Protein AF-A0A2V3ZW43-F1 (afdb_monomer_lite)

Radius of gyration: 21.09 Å; chains: 1; bounding box: 58×32×65 Å

pLDDT: mean 92.36, std 9.58, range [50.72, 98.81]

Sequence (160 aa):
MEIVETNPKQRPGLLTVLCILTFIGSGFGVINNLMGMIMSPIKNFLGPDFFEMALEEVHEEPARQFLEQAIEIGQRAIEHIFEISLAQFLLYAASLIGAILMFQLKKAGFYIYTIAQVLLLFVPAIFIGFNLFINIGILFSSVFTILFIALYAINLKKMN

Secondary structure (DSSP, 8-state):
---------PPPHHHHHHHHHHHHHHHHHHHHHHHHHHHGGGGGTS-HHHHHHHHHT---HHHHHHHHHHHHHHHHHHHTHHHHHHHHHHHHHHHHHHHHHHHTT-THHHHHHHHHHHHHHHHHHHHH-S-HHHHHHHHHHHHHHHHHHHHHHHTGGG--

Organism: NCBI:txid2184082

Foldseek 3Di:
DPPPPPPPLDADPLLVVLLVVLCVVLVVQLVVLVVLLVCLCCLVVCDPVVLVVVLVVDDDPVVSVVSVVVVLLVNLCSVCSNVLSVLSNVLSVQLNVLSVCVVVLALVSLVSNLVSLVVNLCSSCVRSNDDDVSVVSSVVSVVVSVVSSVSSVVCSVSGD

Structure (mmCIF, N/CA/C/O backbone):
data_AF-A0A2V3ZW43-F1
#
_entry.id   AF-A0A2V3ZW43-F1
#
loop_
_atom_site.group_PDB
_atom_site.id
_atom_site.type_symbol
_atom_site.label_atom_id
_atom_site.label_alt_id
_atom_site.label_comp_id
_atom_site.label_asym_id
_atom_site.label_entity_id
_atom_site.label_seq_id
_atom_site.pdbx_PDB_ins_code
_atom_site.Cartn_x
_atom_site.Cartn_y
_atom_site.Cartn_z
_atom_site.occupancy
_atom_site.B_iso_or_equiv
_atom_site.auth_seq_id
_atom_site.auth_comp_id
_atom_site.auth_asym_id
_atom_site.auth_atom_id
_atom_site.pdbx_PDB_model_num
ATOM 1 N N . MET A 1 1 ? -30.412 14.739 41.416 1.00 50.72 1 MET A N 1
ATOM 2 C CA . MET A 1 1 ? -29.757 14.674 40.095 1.00 50.72 1 MET A CA 1
ATOM 3 C C . MET A 1 1 ? -28.782 13.522 40.148 1.00 50.72 1 MET A C 1
ATOM 5 O O . MET A 1 1 ? -27.822 13.602 40.900 1.00 50.72 1 MET A O 1
ATOM 9 N N . GLU A 1 2 ? -29.081 12.434 39.447 1.00 58.03 2 GLU A N 1
ATOM 10 C CA . GLU A 1 2 ? -28.141 11.329 39.260 1.00 58.03 2 GLU A CA 1
ATOM 11 C C . GLU A 1 2 ? -27.097 11.795 38.241 1.00 58.03 2 GLU A C 1
ATOM 13 O O . GLU A 1 2 ? -27.418 12.075 37.086 1.00 58.03 2 GLU A O 1
ATOM 18 N N . ILE A 1 3 ? -25.861 11.973 38.692 1.00 58.94 3 ILE A N 1
ATOM 19 C CA . ILE A 1 3 ? -24.718 12.193 37.810 1.00 58.94 3 ILE A CA 1
ATOM 20 C C . ILE A 1 3 ? -24.427 10.862 37.121 1.00 58.94 3 ILE A C 1
ATOM 22 O O . ILE A 1 3 ? -23.793 9.980 37.689 1.00 58.94 3 ILE A O 1
ATOM 26 N N . VAL A 1 4 ? -24.945 10.695 35.904 1.00 62.78 4 VAL A N 1
ATOM 27 C CA . VAL A 1 4 ? -24.546 9.595 35.025 1.00 62.78 4 VAL A CA 1
ATOM 28 C C . VAL A 1 4 ? -23.085 9.836 34.657 1.00 62.78 4 VAL A C 1
ATOM 30 O O . VAL A 1 4 ? -22.784 10.653 33.786 1.00 62.78 4 VAL A O 1
ATOM 33 N N . GLU A 1 5 ? -22.164 9.156 35.339 1.00 54.69 5 GLU A N 1
ATOM 34 C CA . GLU A 1 5 ? -20.762 9.110 34.933 1.00 54.69 5 GLU A CA 1
ATOM 35 C C . GLU A 1 5 ? -20.667 8.385 33.588 1.00 54.69 5 GLU A C 1
ATOM 37 O O . GLU A 1 5 ? -20.559 7.160 33.503 1.00 54.69 5 GLU A O 1
ATOM 42 N N . THR A 1 6 ? -20.707 9.140 32.492 1.00 56.12 6 THR A N 1
ATOM 43 C CA . THR A 1 6 ? -20.318 8.624 31.183 1.00 56.12 6 THR A CA 1
ATOM 44 C C . THR A 1 6 ? -18.801 8.484 31.185 1.00 56.12 6 THR A C 1
ATOM 46 O O . THR A 1 6 ? -18.103 9.369 30.696 1.00 56.12 6 THR A O 1
ATOM 49 N N . ASN A 1 7 ? -18.267 7.415 31.780 1.00 59.00 7 ASN A N 1
ATOM 50 C CA . ASN A 1 7 ? -16.838 7.133 31.703 1.00 59.00 7 ASN A CA 1
ATOM 51 C C . ASN A 1 7 ? -16.492 6.920 30.216 1.00 59.00 7 ASN A C 1
ATOM 53 O O . ASN A 1 7 ? -16.966 5.943 29.620 1.00 59.00 7 ASN A O 1
ATOM 57 N N . PRO A 1 8 ? -15.775 7.853 29.560 1.00 63.41 8 PRO A N 1
ATOM 58 C CA . PRO A 1 8 ? -15.531 7.751 28.133 1.00 63.41 8 PRO A CA 1
ATOM 59 C C . PRO A 1 8 ? -14.744 6.469 27.880 1.00 63.41 8 PRO A C 1
ATOM 61 O O . PRO A 1 8 ? -13.734 6.215 28.532 1.00 63.41 8 PRO A O 1
ATOM 64 N N . LYS A 1 9 ? -15.220 5.643 26.942 1.00 70.19 9 LYS A N 1
ATOM 65 C CA . LYS A 1 9 ? -14.613 4.348 26.609 1.00 70.19 9 LYS A CA 1
ATOM 66 C C . LYS A 1 9 ? -13.121 4.551 26.326 1.00 70.19 9 LYS A C 1
ATOM 68 O O . LYS A 1 9 ? -12.747 5.078 25.278 1.00 70.19 9 LYS A O 1
ATOM 73 N N . GLN A 1 10 ? -12.271 4.182 27.281 1.00 76.62 10 GLN A N 1
ATOM 74 C CA . GLN A 1 10 ? -10.844 4.466 27.197 1.00 76.62 10 GLN A CA 1
ATOM 75 C C . GLN A 1 10 ? -10.223 3.595 26.103 1.00 76.62 10 GLN A C 1
ATOM 77 O O . GLN A 1 10 ? -10.448 2.381 26.042 1.00 76.62 10 GLN A O 1
ATOM 82 N N . ARG A 1 11 ? -9.449 4.213 25.205 1.00 82.00 11 ARG A N 1
ATOM 83 C CA . ARG A 1 11 ? -8.807 3.475 24.118 1.00 82.00 11 ARG A CA 1
ATOM 84 C C . ARG A 1 11 ? -7.737 2.528 24.683 1.00 82.00 11 ARG A C 1
ATOM 86 O O . ARG A 1 11 ? -6.886 2.976 25.447 1.00 82.00 11 ARG A O 1
ATOM 93 N N . PRO A 1 12 ? -7.711 1.250 24.273 1.00 89.56 12 PRO A N 1
ATOM 94 C CA . PRO A 1 12 ? -6.664 0.316 24.680 1.00 89.56 12 PRO A CA 1
ATOM 95 C C . PRO A 1 12 ? -5.278 0.766 24.213 1.00 89.56 12 PRO A C 1
ATOM 97 O O . PRO A 1 12 ? -5.127 1.168 23.059 1.00 89.56 12 PRO A O 1
ATOM 100 N N . GLY A 1 13 ? -4.257 0.591 25.056 1.00 91.69 13 GLY A N 1
ATOM 101 C CA . GLY A 1 13 ? -2.868 0.921 24.710 1.00 91.69 13 GLY A CA 1
ATOM 102 C C . GLY A 1 13 ? -2.391 0.243 23.420 1.00 91.69 13 GLY A C 1
ATOM 103 O O . GLY A 1 13 ? -1.871 0.916 22.536 1.00 91.69 13 GLY A O 1
ATOM 104 N N . LEU A 1 14 ? -2.674 -1.057 23.254 1.00 93.00 14 LEU A N 1
ATOM 105 C CA . LEU A 1 14 ? -2.342 -1.800 22.030 1.00 93.00 14 LEU A CA 1
ATOM 106 C C . LEU A 1 14 ? -2.967 -1.163 20.780 1.00 93.00 14 LEU A C 1
ATOM 108 O O . LEU A 1 14 ? -2.286 -0.994 19.776 1.00 93.00 14 LEU A O 1
ATOM 112 N N . LEU A 1 15 ? -4.242 -0.762 20.845 1.00 94.25 15 LEU A N 1
ATOM 113 C CA . LEU A 1 15 ? -4.909 -0.125 19.709 1.00 94.25 15 LEU A CA 1
ATOM 114 C C . LEU A 1 15 ? -4.259 1.221 19.359 1.00 94.25 15 LEU A C 1
ATOM 116 O O . LEU A 1 15 ? -4.087 1.530 18.182 1.00 94.25 15 LEU A O 1
ATOM 120 N N . THR A 1 16 ? -3.864 2.003 20.366 1.00 94.88 16 THR A N 1
ATOM 121 C CA . THR A 1 16 ? -3.127 3.258 20.161 1.00 94.88 16 THR A CA 1
ATOM 122 C C . THR A 1 16 ? -1.799 3.014 19.450 1.00 94.88 16 THR A C 1
ATOM 124 O O . THR A 1 16 ? -1.523 3.686 18.459 1.00 94.88 16 THR A O 1
ATOM 127 N N . VAL A 1 17 ? -1.011 2.036 19.908 1.00 97.19 17 VAL A N 1
ATOM 128 C CA . VAL A 1 17 ? 0.278 1.687 19.289 1.00 97.19 17 VAL A CA 1
ATOM 129 C C . VAL A 1 17 ? 0.080 1.265 17.836 1.00 97.19 17 VAL A C 1
ATOM 131 O O . VAL A 1 17 ? 0.747 1.802 16.958 1.00 97.19 17 VAL A O 1
ATOM 134 N N . LEU A 1 18 ? -0.883 0.381 17.559 1.00 97.44 18 LEU A N 1
ATOM 135 C CA . LEU A 1 18 ? -1.175 -0.056 16.192 1.00 97.44 18 LEU A CA 1
ATOM 136 C C . LEU A 1 18 ? -1.544 1.121 15.285 1.00 97.44 18 LEU A C 1
ATOM 138 O O . LEU A 1 18 ? -1.004 1.242 14.191 1.00 97.44 18 LEU A O 1
ATOM 142 N N . CYS A 1 19 ? -2.435 2.016 15.726 1.00 97.62 19 CYS A N 1
ATOM 143 C CA . CYS A 1 19 ? -2.786 3.209 14.951 1.00 97.62 19 CYS A CA 1
ATOM 144 C C . CYS A 1 19 ? -1.579 4.112 14.681 1.00 97.62 19 CYS A C 1
ATOM 146 O O . CYS A 1 19 ? -1.456 4.594 13.563 1.00 97.62 19 CYS A O 1
ATOM 148 N N . ILE A 1 20 ? -0.682 4.312 15.652 1.00 97.81 20 ILE A N 1
ATOM 149 C CA . ILE A 1 20 ? 0.539 5.107 15.450 1.00 97.81 20 ILE A CA 1
ATOM 150 C C . ILE A 1 20 ? 1.452 4.441 14.414 1.00 97.81 20 ILE A C 1
ATOM 152 O O . ILE A 1 20 ? 1.919 5.115 13.500 1.00 97.81 20 ILE A O 1
ATOM 156 N N . LEU A 1 21 ? 1.658 3.124 14.504 1.00 97.69 21 LEU A N 1
ATOM 157 C CA . LEU A 1 21 ? 2.440 2.381 13.510 1.00 97.69 21 LEU A CA 1
ATOM 158 C C . LEU A 1 21 ? 1.826 2.507 12.110 1.00 97.69 21 LEU A C 1
ATOM 160 O O . LEU A 1 21 ? 2.536 2.781 11.144 1.00 97.69 21 LEU A O 1
ATOM 164 N N . THR A 1 22 ? 0.501 2.398 12.002 1.00 98.12 22 THR A N 1
ATOM 165 C CA . THR A 1 22 ? -0.213 2.583 10.734 1.00 98.12 22 THR A CA 1
ATOM 166 C C . THR A 1 22 ? -0.143 4.023 10.228 1.00 98.12 22 THR A C 1
ATOM 168 O O . THR A 1 22 ? -0.042 4.219 9.019 1.00 98.12 22 THR A O 1
ATOM 171 N N . PHE A 1 23 ? -0.162 5.030 11.107 1.00 98.19 23 PHE A N 1
ATOM 172 C CA . PHE A 1 23 ? 0.028 6.432 10.726 1.00 98.19 23 PHE A CA 1
ATOM 173 C C . PHE A 1 23 ? 1.414 6.676 10.145 1.00 98.19 23 PHE A C 1
ATOM 175 O O . PHE A 1 23 ? 1.520 7.339 9.119 1.00 98.19 23 PHE A O 1
ATOM 182 N N . ILE A 1 24 ? 2.456 6.104 10.750 1.00 98.25 24 ILE A N 1
ATOM 183 C CA . ILE A 1 24 ? 3.823 6.214 10.236 1.00 98.25 24 ILE A CA 1
ATOM 184 C C . ILE A 1 24 ? 3.925 5.503 8.883 1.00 98.25 24 ILE A C 1
ATOM 186 O O . I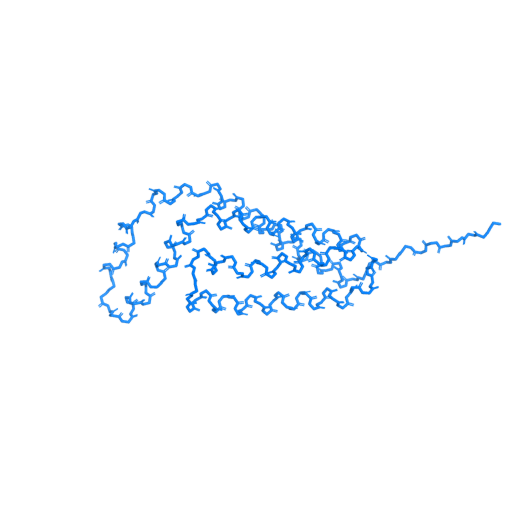LE A 1 24 ? 4.322 6.122 7.899 1.00 98.25 24 ILE A O 1
ATOM 190 N N . GLY A 1 25 ? 3.502 4.237 8.806 1.00 96.94 25 GLY A N 1
ATOM 191 C CA . GLY A 1 25 ? 3.599 3.444 7.578 1.00 96.94 25 GLY A CA 1
ATOM 192 C C . GLY A 1 25 ? 2.760 4.009 6.429 1.00 96.94 25 GLY A C 1
ATOM 193 O O . GLY A 1 25 ? 3.276 4.243 5.340 1.00 96.94 25 GLY A O 1
ATOM 194 N N . SER A 1 26 ? 1.476 4.288 6.672 1.00 97.94 26 SER A N 1
ATOM 195 C CA . SER A 1 26 ? 0.574 4.815 5.635 1.00 97.94 26 SER A CA 1
ATOM 196 C C . SER A 1 26 ? 0.863 6.279 5.315 1.00 97.94 26 SER A C 1
ATOM 198 O O . SER A 1 26 ? 0.756 6.672 4.161 1.00 97.94 26 SER A O 1
ATOM 200 N N . GLY A 1 27 ? 1.258 7.088 6.302 1.00 97.50 27 GLY A N 1
ATOM 201 C CA . GLY A 1 27 ? 1.659 8.478 6.079 1.00 97.50 27 GLY A CA 1
ATOM 202 C C . GLY A 1 27 ? 2.905 8.571 5.203 1.00 97.50 27 GLY A C 1
ATOM 203 O O . GLY A 1 27 ? 2.913 9.319 4.227 1.00 97.50 27 GLY A O 1
ATOM 204 N N . PHE A 1 28 ? 3.919 7.745 5.482 1.00 98.00 28 PHE A N 1
ATOM 205 C CA . PHE A 1 28 ? 5.080 7.614 4.605 1.00 98.00 28 PHE A CA 1
ATOM 206 C C . PHE A 1 28 ? 4.682 7.103 3.215 1.00 98.00 28 PHE A C 1
ATOM 208 O O . PHE A 1 28 ? 5.113 7.668 2.214 1.00 98.00 28 PHE A O 1
ATOM 215 N N . GLY A 1 29 ? 3.801 6.099 3.139 1.00 98.06 29 GLY A N 1
ATOM 216 C CA . GLY A 1 29 ? 3.276 5.574 1.876 1.00 98.06 29 GLY A CA 1
ATOM 217 C C . GLY A 1 29 ? 2.589 6.638 1.014 1.00 98.06 29 GLY A C 1
ATOM 218 O O . GLY A 1 29 ? 2.845 6.701 -0.187 1.00 98.06 29 GLY A O 1
ATOM 219 N N . VAL A 1 30 ? 1.779 7.517 1.612 1.00 98.56 30 VAL A N 1
ATOM 220 C CA . VAL A 1 30 ? 1.156 8.658 0.917 1.00 98.56 30 VAL A CA 1
ATOM 221 C C . VAL A 1 30 ? 2.220 9.594 0.340 1.00 98.56 30 VAL A C 1
ATOM 223 O O . VAL A 1 30 ? 2.159 9.928 -0.841 1.00 98.56 30 VAL A O 1
ATOM 226 N N . ILE A 1 31 ? 3.209 9.996 1.146 1.00 98.12 31 ILE A N 1
ATOM 227 C CA . ILE A 1 31 ? 4.270 10.921 0.712 1.00 98.12 31 ILE A CA 1
ATOM 228 C C . ILE A 1 31 ? 5.114 10.294 -0.404 1.00 98.12 31 ILE A C 1
ATOM 230 O O . ILE A 1 31 ? 5.353 10.932 -1.428 1.00 98.12 31 ILE A O 1
ATOM 234 N N . ASN A 1 32 ? 5.531 9.039 -0.232 1.00 97.88 32 ASN A N 1
ATOM 235 C CA . ASN A 1 32 ? 6.362 8.327 -1.197 1.00 97.88 32 ASN A CA 1
ATOM 236 C C . ASN A 1 32 ? 5.668 8.195 -2.558 1.00 97.88 32 ASN A C 1
ATOM 238 O O . ASN A 1 32 ? 6.269 8.446 -3.597 1.00 97.88 32 ASN A O 1
ATOM 242 N N . ASN A 1 33 ? 4.379 7.861 -2.557 1.00 98.25 33 ASN A N 1
ATOM 243 C CA . ASN A 1 33 ? 3.622 7.711 -3.795 1.00 98.25 33 ASN A CA 1
ATOM 244 C C . ASN A 1 33 ? 3.252 9.055 -4.434 1.00 98.25 33 ASN A C 1
ATOM 246 O O . ASN A 1 33 ? 3.192 9.162 -5.656 1.00 98.25 33 ASN A O 1
ATOM 250 N N . LEU A 1 34 ? 3.094 10.116 -3.641 1.00 98.12 34 LEU A N 1
ATOM 251 C CA . LEU A 1 34 ? 3.015 11.468 -4.188 1.00 98.12 34 LEU A CA 1
ATOM 252 C C . LEU A 1 34 ? 4.307 11.845 -4.929 1.00 98.12 34 LEU A C 1
ATOM 254 O O . LEU A 1 34 ? 4.244 12.357 -6.047 1.00 98.12 34 LEU A O 1
ATOM 258 N N . MET A 1 35 ? 5.471 11.538 -4.347 1.00 97.06 35 MET A N 1
ATOM 259 C CA . MET A 1 35 ? 6.763 11.731 -5.016 1.00 97.06 35 MET A CA 1
ATOM 260 C C . MET A 1 35 ? 6.896 10.869 -6.276 1.00 97.06 35 MET A C 1
ATOM 262 O O . MET A 1 35 ? 7.361 11.369 -7.296 1.00 97.06 35 MET A O 1
ATOM 266 N N . GLY A 1 36 ? 6.437 9.615 -6.245 1.00 96.81 36 GLY A N 1
ATOM 267 C CA . GLY A 1 36 ? 6.432 8.728 -7.413 1.00 96.81 36 GLY A CA 1
ATOM 268 C C . GLY A 1 36 ? 5.639 9.293 -8.595 1.00 96.81 36 GLY A C 1
ATOM 269 O O . GLY A 1 36 ? 6.123 9.286 -9.725 1.00 96.81 36 GLY A O 1
ATOM 270 N N . MET A 1 37 ? 4.468 9.889 -8.340 1.00 97.56 37 MET A N 1
ATOM 271 C CA . MET A 1 37 ? 3.695 10.575 -9.384 1.00 97.56 37 MET A CA 1
ATOM 272 C C . MET A 1 37 ? 4.445 11.784 -9.960 1.00 97.56 37 MET A C 1
ATOM 274 O O . MET A 1 37 ? 4.483 11.949 -11.179 1.00 97.56 37 MET A O 1
ATOM 278 N N . ILE A 1 38 ? 5.070 12.605 -9.108 1.00 97.88 38 ILE A N 1
ATOM 279 C CA . ILE A 1 38 ? 5.866 13.769 -9.542 1.00 97.88 38 ILE A CA 1
ATOM 280 C C . ILE A 1 38 ? 7.072 13.326 -10.382 1.00 97.88 38 ILE A C 1
ATOM 282 O O . ILE A 1 38 ? 7.396 13.969 -11.376 1.00 97.88 38 ILE A O 1
ATOM 286 N N . MET A 1 39 ? 7.707 12.213 -10.011 1.00 95.44 39 MET A N 1
ATOM 287 C CA . MET A 1 39 ? 8.866 11.653 -10.709 1.00 95.44 39 MET A CA 1
ATOM 288 C C . MET A 1 39 ? 8.489 10.861 -11.969 1.00 95.44 39 MET A C 1
ATOM 290 O O . MET A 1 39 ? 9.365 10.509 -12.751 1.00 95.44 39 MET A O 1
ATOM 294 N N . SER A 1 40 ? 7.202 10.611 -12.221 1.00 95.88 40 SER A N 1
ATOM 295 C CA . SER A 1 40 ? 6.757 9.791 -13.354 1.00 95.88 40 SER A CA 1
ATOM 296 C C . SER A 1 40 ? 7.304 10.170 -14.741 1.00 95.88 40 SER A C 1
ATOM 298 O O . SER A 1 40 ? 7.511 9.250 -15.537 1.00 95.88 40 SER A O 1
ATOM 300 N N . PRO A 1 41 ? 7.632 11.443 -15.064 1.00 94.69 41 PRO A N 1
ATOM 301 C CA . PRO A 1 41 ? 8.260 11.786 -16.341 1.00 94.69 41 PRO A CA 1
ATOM 302 C C . PRO A 1 41 ? 9.645 11.161 -16.559 1.00 94.69 41 PRO A C 1
ATOM 304 O O . PRO A 1 41 ? 10.125 11.166 -17.692 1.00 94.69 41 PRO A O 1
ATOM 307 N N . ILE A 1 42 ? 10.279 10.598 -15.518 1.00 90.56 42 ILE A N 1
ATOM 308 C CA . ILE A 1 42 ? 11.574 9.909 -15.619 1.00 90.56 42 ILE A CA 1
ATOM 309 C C . ILE A 1 42 ? 11.556 8.768 -16.646 1.00 90.56 42 ILE A C 1
ATOM 311 O O . ILE A 1 42 ? 12.573 8.500 -17.280 1.00 90.56 42 ILE A O 1
ATOM 315 N N . LYS A 1 43 ? 10.389 8.152 -16.886 1.00 90.31 43 LYS A N 1
ATOM 316 C CA . LYS A 1 43 ? 10.228 7.082 -17.881 1.00 90.31 43 LYS A CA 1
ATOM 317 C C . LYS A 1 43 ? 10.562 7.505 -19.310 1.00 90.31 43 LYS A C 1
ATOM 319 O O . LYS A 1 43 ? 10.969 6.676 -20.108 1.00 90.31 43 LYS A O 1
ATOM 324 N N . ASN A 1 44 ? 10.447 8.796 -19.623 1.00 90.31 44 ASN A N 1
ATOM 325 C CA . ASN A 1 44 ? 10.814 9.326 -20.938 1.00 90.31 44 ASN A CA 1
ATOM 326 C C . ASN A 1 44 ? 12.338 9.421 -21.130 1.00 90.31 44 ASN A C 1
ATOM 328 O O . ASN A 1 44 ? 12.799 9.575 -22.255 1.00 90.31 44 ASN A O 1
ATOM 332 N N . PHE A 1 45 ? 13.107 9.364 -20.038 1.00 88.50 45 PHE A N 1
ATOM 333 C CA . PHE A 1 45 ? 14.571 9.406 -20.049 1.00 88.50 45 PHE A CA 1
ATOM 334 C C . PHE A 1 45 ? 15.194 8.012 -19.900 1.00 88.50 45 PHE A C 1
ATOM 336 O O . PHE A 1 45 ? 16.290 7.777 -20.397 1.00 88.50 45 PHE A O 1
ATOM 343 N N . LEU A 1 46 ? 14.501 7.090 -19.227 1.00 85.81 46 LEU A N 1
ATOM 344 C CA . LEU A 1 46 ? 14.933 5.707 -19.010 1.00 85.81 46 LEU A CA 1
ATOM 345 C C . LEU A 1 46 ? 14.297 4.780 -20.057 1.00 85.81 46 LEU A C 1
ATOM 347 O O . LEU A 1 46 ? 13.394 4.005 -19.747 1.00 85.81 46 LEU A O 1
ATOM 351 N N . GLY A 1 47 ? 14.746 4.922 -21.307 1.00 75.81 47 GLY A N 1
ATOM 352 C CA . GLY A 1 47 ? 14.284 4.123 -22.447 1.00 75.81 47 GLY A CA 1
ATOM 353 C C . GLY A 1 47 ? 14.949 2.740 -22.558 1.00 75.81 47 GLY A C 1
ATOM 354 O O . GLY A 1 47 ? 15.838 2.425 -21.767 1.00 75.81 47 GLY A O 1
ATOM 355 N N . PRO A 1 48 ? 14.550 1.924 -23.553 1.00 76.00 48 PRO A N 1
ATOM 356 C CA . PRO A 1 48 ? 15.070 0.567 -23.767 1.00 76.00 48 PRO A CA 1
ATOM 357 C C . PRO A 1 48 ? 16.600 0.516 -23.863 1.00 76.00 48 PRO A C 1
ATOM 359 O O . PRO A 1 48 ? 17.222 -0.310 -23.198 1.00 76.00 48 PRO A O 1
ATOM 362 N N . ASP A 1 49 ? 17.195 1.477 -24.572 1.00 83.62 49 ASP A N 1
ATOM 363 C CA . ASP A 1 49 ? 18.641 1.595 -24.787 1.00 83.62 49 ASP A CA 1
ATOM 364 C C . ASP A 1 49 ? 19.439 1.633 -23.471 1.00 83.62 49 ASP A C 1
ATOM 366 O O . ASP A 1 49 ? 20.532 1.080 -23.378 1.00 83.62 49 ASP A O 1
ATOM 370 N N . PHE A 1 50 ? 18.884 2.250 -22.416 1.00 83.50 50 PHE A N 1
ATOM 371 C CA . PHE A 1 50 ? 19.527 2.298 -21.099 1.00 83.50 50 PHE A CA 1
ATOM 372 C C . PHE A 1 50 ? 19.709 0.900 -20.496 1.00 83.50 50 PHE A C 1
ATOM 374 O O . PHE A 1 50 ? 20.714 0.622 -19.843 1.00 83.50 50 PHE A O 1
ATOM 381 N N . PHE A 1 51 ? 18.737 0.019 -20.715 1.00 81.31 51 PHE A N 1
ATOM 382 C CA . PHE A 1 51 ? 18.735 -1.328 -20.158 1.00 81.31 51 PHE A CA 1
ATOM 383 C C . PHE A 1 51 ? 19.535 -2.313 -21.008 1.00 81.31 51 PHE A C 1
ATOM 385 O O . PHE A 1 51 ? 20.146 -3.222 -20.452 1.00 81.31 51 PHE A O 1
ATOM 392 N N . GLU A 1 52 ? 19.572 -2.118 -22.327 1.00 83.62 52 GLU A N 1
ATOM 393 C CA . GLU A 1 52 ? 20.409 -2.923 -23.223 1.00 83.62 52 GLU A CA 1
ATOM 394 C C . GLU A 1 52 ? 21.894 -2.776 -22.872 1.00 83.62 52 GLU A C 1
ATOM 396 O O . GLU A 1 52 ? 22.577 -3.784 -22.699 1.00 83.62 52 GLU A O 1
ATOM 401 N N . MET A 1 53 ? 22.361 -1.547 -22.615 1.00 84.56 53 MET A N 1
ATOM 402 C CA . MET A 1 53 ? 23.735 -1.300 -22.153 1.00 84.56 53 MET A CA 1
ATOM 403 C C . MET A 1 53 ? 24.076 -2.060 -20.861 1.00 84.56 53 MET A C 1
ATOM 405 O O . MET A 1 53 ? 25.187 -2.559 -20.712 1.00 84.56 53 MET A O 1
ATOM 409 N N . ALA A 1 54 ? 23.125 -2.189 -19.930 1.00 82.31 54 ALA A N 1
ATOM 410 C CA . ALA A 1 54 ? 23.346 -2.915 -18.678 1.00 82.31 54 ALA A CA 1
ATOM 411 C C . ALA A 1 54 ? 23.476 -4.438 -18.879 1.00 82.31 54 ALA A C 1
ATOM 413 O O . ALA A 1 54 ? 24.114 -5.112 -18.073 1.00 82.31 54 ALA A O 1
ATOM 414 N N . LEU A 1 55 ? 22.870 -4.988 -19.937 1.00 84.75 55 LEU A N 1
ATOM 415 C CA . LEU A 1 55 ? 22.941 -6.414 -20.269 1.00 84.75 55 LEU A CA 1
ATOM 416 C C . LEU A 1 55 ? 24.222 -6.780 -21.021 1.00 84.75 55 LEU A C 1
ATOM 418 O O . LEU A 1 55 ? 24.721 -7.892 -20.857 1.00 84.75 55 LEU A O 1
ATOM 422 N N . GLU A 1 56 ? 24.763 -5.863 -21.826 1.00 86.25 56 GLU A N 1
ATOM 423 C CA . GLU A 1 56 ? 25.978 -6.101 -22.616 1.00 86.25 56 GLU A CA 1
ATOM 424 C C . GLU A 1 56 ? 27.213 -6.403 -21.753 1.00 86.25 56 GLU A C 1
ATOM 426 O O . GLU A 1 56 ? 28.109 -7.124 -22.194 1.00 86.25 56 GLU A O 1
ATOM 431 N N . GLU A 1 57 ? 27.242 -5.921 -20.508 1.00 83.44 57 GLU A N 1
ATOM 432 C CA . GLU A 1 57 ? 28.351 -6.138 -19.572 1.00 83.44 57 GLU A CA 1
ATOM 433 C C . GLU A 1 57 ? 28.357 -7.537 -18.922 1.00 83.44 57 GLU A C 1
ATOM 435 O O . GLU A 1 57 ? 29.344 -7.921 -18.288 1.00 83.44 57 GLU A O 1
ATOM 440 N N . VAL A 1 58 ? 27.285 -8.329 -19.071 1.00 86.94 58 VAL A N 1
ATOM 441 C CA . VAL A 1 58 ? 27.146 -9.645 -18.425 1.00 86.94 58 VAL A CA 1
ATOM 442 C C . VAL A 1 58 ? 27.180 -10.767 -19.457 1.00 86.94 58 VAL A C 1
ATOM 444 O O . VAL A 1 58 ? 26.229 -11.003 -20.198 1.00 86.94 58 VAL A O 1
ATOM 447 N N . HIS A 1 59 ? 28.284 -11.514 -19.470 1.00 85.31 59 HIS A N 1
ATOM 448 C CA . HIS A 1 59 ? 28.501 -12.601 -20.431 1.00 85.31 59 HIS A CA 1
ATOM 449 C C . HIS A 1 59 ? 28.133 -13.997 -19.902 1.00 85.31 59 HIS A C 1
ATOM 451 O O . HIS A 1 59 ? 28.019 -14.936 -20.685 1.00 85.31 59 HIS A O 1
ATOM 457 N N . GLU A 1 60 ? 27.957 -14.165 -18.588 1.00 91.12 60 GLU A N 1
ATOM 458 C CA . GLU A 1 60 ? 27.567 -15.454 -18.008 1.00 91.12 60 GLU A CA 1
ATOM 459 C C . GLU A 1 60 ? 26.055 -15.679 -18.120 1.00 91.12 60 GLU A C 1
ATOM 461 O O . GLU A 1 60 ? 25.268 -14.934 -17.539 1.00 91.12 60 GLU A O 1
ATOM 466 N N . GLU A 1 61 ? 25.645 -16.750 -18.804 1.00 88.12 61 GLU A N 1
ATOM 467 C CA . GLU A 1 61 ? 24.231 -17.055 -19.086 1.00 88.12 61 GLU A CA 1
ATOM 468 C C . GLU A 1 61 ? 23.314 -17.085 -17.843 1.00 88.12 61 GLU A C 1
ATOM 470 O O . GLU A 1 61 ? 22.268 -16.433 -17.872 1.00 88.12 61 GLU A O 1
ATOM 475 N N . PRO A 1 62 ? 23.660 -17.747 -16.715 1.00 90.25 62 PRO A N 1
ATOM 476 C CA . PRO A 1 62 ? 22.791 -17.742 -15.534 1.00 90.25 62 PRO A CA 1
ATOM 477 C C . PRO A 1 62 ? 22.647 -16.351 -14.903 1.00 90.25 62 PRO A C 1
ATOM 479 O O . PRO A 1 62 ? 21.571 -15.988 -14.425 1.00 90.25 62 PRO A O 1
ATOM 482 N N . ALA A 1 63 ? 23.728 -15.566 -14.903 1.00 89.19 63 ALA A N 1
ATOM 483 C CA . ALA A 1 63 ? 23.726 -14.207 -14.373 1.00 89.19 63 ALA A CA 1
ATOM 484 C C . ALA A 1 63 ? 22.925 -13.265 -15.282 1.00 89.19 63 ALA A C 1
ATOM 486 O O . ALA A 1 63 ? 22.148 -12.444 -14.792 1.00 89.19 63 ALA A O 1
ATOM 487 N N . ARG A 1 64 ? 23.056 -13.435 -16.601 1.00 89.50 64 ARG A N 1
ATOM 488 C CA . ARG A 1 64 ? 22.313 -12.688 -17.613 1.00 89.50 64 ARG A CA 1
ATOM 489 C C . ARG A 1 64 ? 20.809 -12.918 -17.490 1.00 89.50 64 ARG A C 1
ATOM 491 O O . ARG A 1 64 ? 20.065 -11.951 -17.396 1.00 89.50 64 ARG A O 1
ATOM 498 N N . GLN A 1 65 ? 20.363 -14.169 -17.383 1.00 89.88 65 GLN A N 1
ATOM 499 C CA . GLN A 1 65 ? 18.939 -14.495 -17.216 1.00 89.88 65 GLN A CA 1
ATOM 500 C C . GLN A 1 65 ? 18.335 -13.887 -15.943 1.00 89.88 65 GLN A C 1
ATOM 502 O O . GLN A 1 65 ? 17.194 -13.423 -15.944 1.00 89.88 65 GLN A O 1
ATOM 507 N N . PHE A 1 66 ? 19.090 -13.883 -14.841 1.00 89.81 66 PHE A N 1
ATOM 508 C CA . PHE A 1 66 ? 18.656 -13.229 -13.608 1.00 89.81 66 PHE A CA 1
ATOM 509 C C . PHE A 1 66 ? 18.522 -11.711 -13.794 1.00 89.81 66 PHE A C 1
ATOM 511 O O . PHE A 1 66 ? 17.531 -11.116 -13.366 1.00 89.81 66 PHE A O 1
ATOM 518 N N . LEU A 1 67 ? 19.505 -11.090 -14.450 1.00 90.69 67 LEU A N 1
ATOM 519 C CA . LEU A 1 67 ? 19.505 -9.657 -14.721 1.00 90.69 67 LEU A CA 1
ATOM 520 C C . LEU A 1 67 ? 18.358 -9.250 -15.655 1.00 90.69 67 LEU A C 1
ATOM 522 O O . LEU A 1 67 ? 17.682 -8.264 -15.376 1.00 90.69 67 LEU A O 1
ATOM 526 N N . GLU A 1 68 ? 18.081 -10.032 -16.698 1.00 90.56 68 GLU A N 1
ATOM 527 C CA . GLU A 1 68 ? 16.952 -9.816 -17.612 1.00 90.56 68 GLU A CA 1
ATOM 528 C C . GLU A 1 68 ? 15.616 -9.769 -16.854 1.00 90.56 68 GLU A C 1
ATOM 530 O O . GLU A 1 68 ? 14.830 -8.844 -17.054 1.00 90.56 68 GLU A O 1
ATOM 535 N N . GLN A 1 69 ? 15.385 -10.686 -15.905 1.00 90.56 69 GLN A N 1
ATOM 536 C CA . GLN A 1 69 ? 14.173 -10.668 -15.071 1.00 90.56 69 GLN A CA 1
ATOM 537 C C . GLN A 1 69 ? 14.088 -9.422 -14.180 1.00 90.56 69 GLN A C 1
ATOM 539 O O . GLN A 1 69 ? 13.014 -8.836 -14.023 1.00 90.56 69 GLN A O 1
ATOM 544 N N . ALA A 1 70 ? 15.206 -9.010 -13.576 1.00 90.44 70 ALA A N 1
ATOM 545 C CA . ALA A 1 70 ? 15.248 -7.811 -12.741 1.00 90.44 70 ALA A CA 1
ATOM 546 C C . ALA A 1 70 ? 14.985 -6.537 -13.565 1.00 90.44 70 ALA A C 1
ATOM 548 O O . ALA A 1 70 ? 14.248 -5.652 -13.120 1.00 90.44 70 ALA A O 1
ATOM 549 N N . ILE A 1 71 ? 15.544 -6.471 -14.776 1.00 91.62 71 ILE A N 1
ATOM 550 C CA . ILE A 1 71 ? 15.332 -5.384 -15.732 1.00 91.62 71 ILE A CA 1
ATOM 551 C C . ILE A 1 71 ? 13.876 -5.337 -16.186 1.00 91.62 71 ILE A C 1
ATOM 553 O O . ILE A 1 71 ? 13.287 -4.262 -16.135 1.00 91.62 71 ILE A O 1
ATOM 557 N N . GLU A 1 72 ? 13.263 -6.467 -16.550 1.00 92.00 72 GLU A N 1
ATOM 558 C CA . GLU A 1 72 ? 11.854 -6.513 -16.973 1.00 92.00 72 GLU A CA 1
ATOM 559 C C . GLU A 1 72 ? 10.923 -5.951 -15.882 1.00 92.00 72 GLU A C 1
ATOM 561 O O . GLU A 1 72 ? 10.034 -5.139 -16.157 1.00 92.00 72 GLU A O 1
ATOM 566 N N . ILE A 1 73 ? 11.160 -6.330 -14.620 1.00 93.69 73 ILE A N 1
ATOM 567 C CA . ILE A 1 73 ? 10.418 -5.806 -13.464 1.00 93.69 73 ILE A CA 1
ATOM 568 C C . ILE A 1 73 ? 10.594 -4.290 -13.348 1.00 93.69 73 ILE A C 1
ATOM 570 O O . ILE A 1 73 ? 9.608 -3.567 -13.180 1.00 93.69 73 ILE A O 1
ATOM 574 N N . GLY A 1 74 ? 11.837 -3.808 -13.429 1.00 92.75 74 GLY A N 1
ATOM 575 C CA . GLY A 1 74 ? 12.160 -2.385 -13.340 1.00 92.75 74 GLY A CA 1
ATOM 576 C C . GLY A 1 74 ? 11.542 -1.569 -14.475 1.00 92.75 74 GLY A C 1
ATOM 577 O O . GLY A 1 74 ? 10.951 -0.520 -14.223 1.00 92.75 74 GLY A O 1
ATOM 578 N N . GLN A 1 75 ? 11.611 -2.075 -15.705 1.00 92.56 75 GLN A N 1
ATOM 579 C CA . GLN A 1 75 ? 11.031 -1.452 -16.893 1.00 92.56 75 GLN A CA 1
ATOM 580 C C . GLN A 1 75 ? 9.520 -1.294 -16.757 1.00 92.56 75 GLN A C 1
ATOM 582 O O . GLN A 1 75 ? 9.020 -0.181 -16.897 1.00 92.56 75 GLN A O 1
ATOM 587 N N . ARG A 1 76 ? 8.793 -2.358 -16.392 1.00 94.31 76 ARG A N 1
ATOM 588 C CA . ARG A 1 76 ? 7.337 -2.263 -16.185 1.00 94.31 76 ARG A CA 1
ATOM 589 C C . ARG A 1 76 ? 6.966 -1.358 -15.016 1.00 94.31 76 ARG A C 1
ATOM 591 O O . ARG A 1 76 ? 5.973 -0.635 -15.086 1.00 94.31 76 ARG A O 1
ATOM 598 N N . ALA A 1 77 ? 7.763 -1.360 -13.946 1.00 94.75 77 ALA A N 1
ATOM 599 C CA . ALA A 1 77 ? 7.561 -0.444 -12.828 1.00 94.75 77 ALA A CA 1
ATOM 600 C C . ALA A 1 77 ? 7.724 1.026 -13.252 1.00 94.75 77 ALA A C 1
ATOM 602 O O . ALA A 1 77 ? 6.969 1.874 -12.784 1.00 94.75 77 ALA A O 1
ATOM 603 N N . ILE A 1 78 ? 8.677 1.327 -14.142 1.00 94.19 78 ILE A N 1
ATOM 604 C CA . ILE A 1 78 ? 8.902 2.666 -14.708 1.00 94.19 78 ILE A CA 1
ATOM 605 C C . ILE A 1 78 ? 7.808 3.032 -15.719 1.00 94.19 78 ILE A C 1
ATOM 607 O O . ILE A 1 78 ? 7.295 4.150 -15.689 1.00 94.19 78 ILE A O 1
ATOM 611 N N . GLU A 1 79 ? 7.413 2.101 -16.586 1.00 94.25 79 GLU A N 1
ATOM 612 C CA . GLU A 1 79 ? 6.356 2.295 -17.583 1.00 94.25 79 GLU A CA 1
ATOM 613 C C . GLU A 1 79 ? 5.034 2.709 -16.918 1.00 94.25 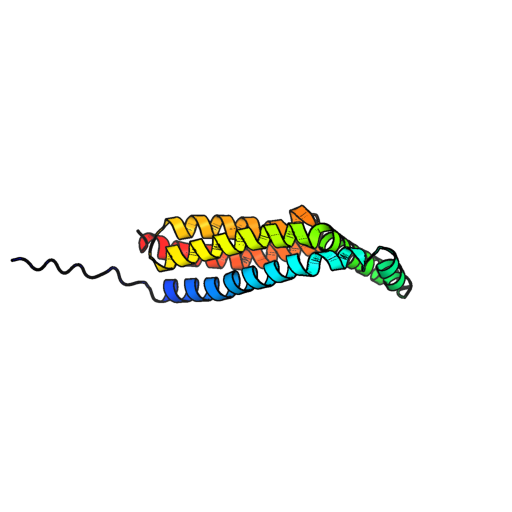79 GLU A C 1
ATOM 615 O O . GLU A 1 79 ? 4.420 3.707 -17.323 1.00 94.25 79 GLU A O 1
ATOM 620 N N . HIS A 1 80 ? 4.674 1.997 -15.843 1.00 96.25 80 HIS A N 1
ATOM 621 C CA . HIS A 1 80 ? 3.457 2.188 -15.052 1.00 96.25 80 HIS A CA 1
ATOM 622 C C . HIS A 1 80 ? 3.666 2.988 -13.756 1.00 96.25 80 HIS A C 1
ATOM 624 O O . HIS A 1 80 ? 2.851 2.913 -12.831 1.00 96.25 80 HIS A O 1
ATOM 630 N N . ILE A 1 81 ? 4.761 3.746 -13.641 1.00 96.56 81 ILE A N 1
ATOM 631 C CA . ILE A 1 81 ? 5.127 4.432 -12.391 1.00 96.56 81 ILE A CA 1
ATOM 632 C C . ILE A 1 81 ? 4.023 5.369 -11.891 1.00 96.56 81 ILE A C 1
ATOM 634 O O . ILE A 1 81 ? 3.776 5.441 -10.685 1.00 96.56 81 ILE A O 1
ATOM 638 N N . PHE A 1 82 ? 3.337 6.069 -12.797 1.00 97.56 82 PHE A N 1
ATOM 639 C CA . PHE A 1 82 ? 2.272 6.998 -12.432 1.00 97.56 82 PHE A CA 1
ATOM 640 C C . PHE A 1 82 ? 1.056 6.241 -11.898 1.00 97.56 82 PHE A C 1
ATOM 642 O O . PHE A 1 82 ? 0.531 6.579 -10.841 1.00 97.56 82 PHE A O 1
ATOM 649 N N . GLU A 1 83 ? 0.639 5.194 -12.601 1.00 98.06 83 GLU A N 1
ATOM 650 C CA . GLU A 1 83 ? -0.533 4.380 -12.303 1.00 98.06 83 GLU A CA 1
ATOM 651 C C . GLU A 1 83 ? -0.358 3.609 -10.992 1.00 98.06 83 GLU A C 1
ATOM 653 O O . GLU A 1 83 ? -1.246 3.637 -10.134 1.00 98.06 83 GLU A O 1
ATOM 658 N N . ILE A 1 84 ? 0.814 2.996 -10.796 1.00 98.19 84 ILE A N 1
ATOM 659 C CA . ILE A 1 84 ? 1.198 2.332 -9.545 1.00 98.19 84 ILE A CA 1
ATOM 660 C C . ILE A 1 84 ? 1.168 3.341 -8.399 1.00 98.19 84 ILE A C 1
ATOM 662 O O . ILE A 1 84 ? 0.535 3.086 -7.371 1.00 98.19 84 ILE A O 1
ATOM 666 N N . SER A 1 85 ? 1.820 4.493 -8.578 1.00 98.44 85 SER A N 1
ATOM 667 C CA . SER A 1 85 ? 1.908 5.517 -7.535 1.00 98.44 85 SER A CA 1
ATOM 668 C C . SER A 1 85 ? 0.531 6.074 -7.179 1.00 98.44 85 SER A C 1
ATOM 670 O O . SER A 1 85 ? 0.197 6.196 -6.003 1.00 98.44 85 SER A O 1
ATOM 672 N N . LEU A 1 86 ? -0.318 6.351 -8.168 1.00 98.56 86 LEU A N 1
ATOM 673 C CA . LEU A 1 86 ? -1.678 6.834 -7.948 1.00 98.56 86 LEU A CA 1
ATOM 674 C C . LEU A 1 86 ? -2.526 5.801 -7.194 1.00 98.56 86 LEU A C 1
ATOM 676 O O . LEU A 1 86 ? -3.184 6.144 -6.209 1.00 98.56 86 LEU A O 1
ATOM 680 N N . ALA A 1 87 ? -2.490 4.534 -7.615 1.00 98.62 87 ALA A N 1
ATOM 681 C CA . ALA A 1 87 ? -3.230 3.462 -6.955 1.00 98.62 87 ALA A CA 1
ATOM 682 C C . ALA A 1 87 ? -2.791 3.295 -5.493 1.00 98.62 87 ALA A C 1
ATOM 684 O O . ALA A 1 87 ? -3.624 3.286 -4.583 1.00 98.62 87 ALA A O 1
ATOM 685 N N . GLN A 1 88 ? -1.481 3.227 -5.245 1.00 98.50 88 GLN A N 1
ATOM 686 C CA . GLN A 1 88 ? -0.950 3.120 -3.890 1.00 98.50 88 GLN A CA 1
ATOM 687 C C . GLN A 1 88 ? -1.252 4.365 -3.055 1.00 98.50 88 GLN A C 1
ATOM 689 O O . GLN A 1 88 ? -1.620 4.224 -1.893 1.00 98.50 88 GLN A O 1
ATOM 694 N N . PHE A 1 89 ? -1.151 5.571 -3.618 1.00 98.75 89 PHE A N 1
ATOM 695 C CA . PHE A 1 89 ? -1.500 6.815 -2.928 1.00 98.75 89 PHE A CA 1
ATOM 696 C C . PHE A 1 89 ? -2.940 6.771 -2.404 1.00 98.75 89 PHE A C 1
ATOM 698 O O . PHE A 1 89 ? -3.172 7.021 -1.220 1.00 98.75 89 PHE A O 1
ATOM 705 N N . LEU A 1 90 ? -3.898 6.394 -3.258 1.00 98.69 90 LEU A N 1
ATOM 706 C CA . LEU A 1 90 ? -5.309 6.297 -2.880 1.00 98.69 90 LEU A CA 1
ATOM 707 C C . LEU A 1 90 ? -5.536 5.241 -1.793 1.00 98.69 90 LEU A C 1
ATOM 709 O O . LEU A 1 90 ? -6.266 5.487 -0.830 1.00 98.69 90 LEU A O 1
ATOM 713 N N . LEU A 1 91 ? -4.885 4.082 -1.905 1.00 98.81 91 LEU A N 1
ATOM 714 C CA . LEU A 1 91 ? -5.018 3.007 -0.923 1.00 98.81 91 LEU A CA 1
ATOM 715 C C . LEU A 1 91 ? -4.340 3.346 0.412 1.00 98.81 91 LEU A C 1
ATOM 717 O O . LEU A 1 91 ? -4.918 3.094 1.468 1.00 98.81 91 LEU A O 1
ATOM 721 N N . TYR A 1 92 ? -3.163 3.972 0.407 1.00 98.75 92 TYR A N 1
ATOM 722 C CA . TYR A 1 92 ? -2.519 4.445 1.633 1.00 98.75 92 TYR A CA 1
ATOM 723 C C . TYR A 1 92 ? -3.311 5.579 2.291 1.00 98.75 92 TYR A C 1
ATOM 725 O O . TYR A 1 92 ? -3.433 5.594 3.517 1.00 98.75 92 TYR A O 1
ATOM 733 N N . ALA A 1 93 ? -3.925 6.475 1.513 1.00 98.62 93 ALA A N 1
ATOM 734 C CA . ALA A 1 93 ? -4.843 7.483 2.039 1.00 98.62 93 ALA A CA 1
ATOM 735 C C . ALA A 1 93 ? -6.083 6.832 2.678 1.00 98.62 93 ALA A C 1
ATOM 737 O O . ALA A 1 93 ? -6.456 7.187 3.798 1.00 98.62 93 ALA A O 1
ATOM 738 N N . ALA A 1 94 ?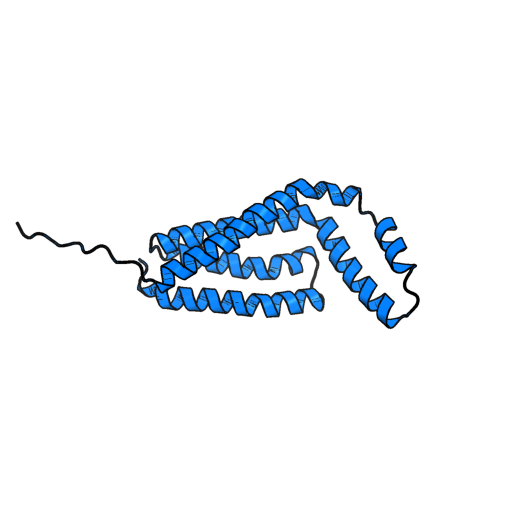 -6.679 5.824 2.031 1.00 98.75 94 ALA A N 1
ATOM 739 C CA . ALA A 1 94 ? -7.779 5.046 2.602 1.00 98.75 94 ALA A CA 1
ATOM 740 C C . ALA A 1 94 ? -7.357 4.320 3.893 1.00 98.75 94 ALA A C 1
ATOM 742 O O . ALA A 1 94 ? -8.065 4.384 4.898 1.00 98.75 94 ALA A O 1
ATOM 743 N N . SER A 1 95 ? -6.173 3.703 3.909 1.00 98.69 95 SER A N 1
ATOM 744 C CA . SER A 1 95 ? -5.579 3.081 5.098 1.00 98.69 95 SER A CA 1
ATOM 745 C C . SER A 1 95 ? -5.418 4.088 6.245 1.00 98.69 95 SER A C 1
ATOM 747 O O . SER A 1 95 ? -5.782 3.793 7.387 1.00 98.69 95 SER A O 1
ATOM 749 N N . LEU A 1 96 ? -4.959 5.310 5.947 1.00 98.38 96 LEU A N 1
ATOM 750 C CA . LEU A 1 96 ? -4.811 6.386 6.926 1.00 98.38 96 LEU A CA 1
ATOM 751 C C . LEU A 1 96 ? -6.167 6.839 7.485 1.00 98.38 96 LEU A C 1
ATOM 753 O O . LEU A 1 96 ? -6.317 6.961 8.701 1.00 98.38 96 LEU A O 1
ATOM 757 N N . ILE A 1 97 ? -7.176 7.010 6.626 1.00 98.56 97 ILE A N 1
ATOM 758 C CA . ILE A 1 97 ? -8.560 7.295 7.041 1.00 98.56 97 ILE A CA 1
ATOM 759 C C . ILE A 1 97 ? -9.078 6.176 7.955 1.00 98.56 97 ILE A C 1
ATOM 761 O O . ILE A 1 97 ? -9.637 6.453 9.019 1.00 98.56 97 ILE A O 1
ATOM 765 N N . GLY A 1 98 ? -8.838 4.915 7.587 1.00 98.38 98 GLY A N 1
ATOM 766 C CA . GLY A 1 98 ? -9.174 3.752 8.403 1.00 98.38 98 GLY A CA 1
ATOM 767 C C . GLY A 1 98 ? -8.538 3.815 9.792 1.00 98.38 98 GLY A C 1
ATOM 768 O O . GLY A 1 98 ? -9.226 3.664 10.805 1.00 98.38 98 GLY A O 1
ATOM 769 N N . ALA A 1 99 ? -7.247 4.137 9.861 1.00 98.25 99 ALA A N 1
ATOM 770 C CA . ALA A 1 99 ? -6.524 4.297 11.117 1.00 98.25 99 ALA A CA 1
ATOM 771 C C . ALA A 1 99 ? -7.031 5.477 11.960 1.00 98.25 99 ALA A C 1
ATOM 773 O O . ALA A 1 99 ? -7.144 5.329 13.178 1.00 98.25 99 ALA A O 1
ATOM 774 N N . ILE A 1 100 ? -7.398 6.610 11.347 1.00 97.88 100 ILE A N 1
ATOM 775 C CA . ILE A 1 100 ? -7.986 7.770 12.043 1.00 97.88 100 ILE A CA 1
ATOM 776 C C . ILE A 1 100 ? -9.327 7.381 12.670 1.00 97.88 100 ILE A C 1
ATOM 778 O O . ILE A 1 100 ? -9.586 7.683 13.837 1.00 97.88 100 ILE A O 1
ATOM 782 N N . LEU A 1 101 ? -10.172 6.662 11.931 1.00 97.50 101 LEU A N 1
ATOM 783 C CA . LEU A 1 101 ? -11.457 6.176 12.432 1.00 97.50 101 LEU A CA 1
ATOM 784 C C . LEU A 1 101 ? -11.279 5.147 13.558 1.00 97.50 101 LEU A C 1
ATOM 786 O O . LEU A 1 101 ? -11.972 5.236 14.571 1.00 97.50 101 LEU A O 1
ATOM 790 N N . MET A 1 102 ? -10.320 4.223 13.437 1.00 97.31 102 MET A N 1
ATOM 791 C CA . MET A 1 102 ? -9.990 3.269 14.506 1.00 97.31 102 MET A CA 1
ATOM 792 C C . MET A 1 102 ? -9.414 3.963 15.742 1.00 97.31 102 MET A C 1
ATOM 794 O O . MET A 1 102 ? -9.740 3.583 16.869 1.00 97.31 102 MET A O 1
ATOM 798 N N . PHE A 1 103 ? -8.623 5.023 15.553 1.00 96.00 103 PHE A N 1
ATOM 799 C CA . PHE A 1 103 ? -8.203 5.902 16.639 1.00 96.00 103 PHE A CA 1
ATOM 800 C C . PHE A 1 103 ? -9.466 6.486 17.295 1.00 96.00 103 PHE A C 1
ATOM 802 O O . PHE A 1 103 ? -9.683 6.343 18.489 1.00 96.00 103 PHE A O 1
ATOM 809 N N . GLN A 1 104 ? -10.433 6.993 16.543 1.00 94.88 104 GLN A N 1
ATOM 810 C CA . GLN A 1 104 ? -11.715 7.449 17.103 1.00 94.88 104 GLN A CA 1
ATOM 811 C C . GLN A 1 104 ? -12.658 6.328 17.604 1.00 94.88 104 GLN A C 1
ATOM 813 O O . GLN A 1 104 ? -13.822 6.607 17.877 1.00 94.88 104 GLN A O 1
ATOM 818 N N . LEU A 1 105 ? -12.186 5.081 17.751 1.00 94.81 105 LEU A N 1
ATOM 819 C CA . LEU A 1 105 ? -12.961 3.915 18.195 1.00 94.81 105 LEU A CA 1
ATOM 820 C C . LEU A 1 105 ? -14.154 3.575 17.287 1.00 94.81 105 LEU A C 1
ATOM 822 O O . LEU A 1 105 ? -15.123 2.993 17.760 1.00 94.81 105 LEU A O 1
ATOM 826 N N . LYS A 1 106 ? -14.099 3.894 15.990 1.00 96.06 106 LYS A N 1
ATOM 827 C CA . LYS A 1 106 ? -15.154 3.564 15.018 1.00 96.06 106 LYS A CA 1
ATOM 828 C C . LYS A 1 106 ? -14.801 2.291 14.249 1.00 96.06 106 LYS A C 1
ATOM 830 O O . LYS A 1 106 ? -13.785 2.262 13.551 1.00 96.06 106 LYS A O 1
ATOM 835 N N . LYS A 1 107 ? -15.664 1.265 14.295 1.00 95.81 107 LYS A N 1
ATOM 836 C CA . LYS A 1 107 ? -15.436 -0.020 13.592 1.00 95.81 107 LYS A CA 1
ATOM 837 C C . LYS A 1 107 ? -15.319 0.117 12.077 1.00 95.81 107 LYS A C 1
ATOM 839 O O . LYS A 1 107 ? -14.605 -0.663 11.459 1.00 95.81 107 LYS A O 1
ATOM 844 N N . ALA A 1 108 ? -15.973 1.115 11.480 1.00 97.50 108 ALA A N 1
ATOM 845 C CA . ALA A 1 108 ? -15.860 1.398 10.047 1.00 97.50 108 ALA A CA 1
ATOM 846 C C . ALA A 1 108 ? -14.394 1.539 9.593 1.00 97.50 108 ALA A C 1
ATOM 848 O O . ALA A 1 108 ? -14.037 1.087 8.508 1.00 97.50 108 ALA A O 1
ATOM 849 N N . GLY A 1 109 ? -13.531 2.086 10.458 1.00 97.81 109 GLY A N 1
ATOM 850 C CA . GLY A 1 109 ? -12.112 2.244 10.163 1.00 97.81 109 GLY A CA 1
ATOM 851 C C . GLY A 1 109 ? -11.376 0.927 9.925 1.00 97.81 109 GLY A C 1
ATOM 852 O O . GLY A 1 109 ? -10.509 0.867 9.058 1.00 97.81 109 GLY A O 1
ATOM 853 N N . PHE A 1 110 ? -11.757 -0.138 10.637 1.00 98.38 110 PHE A N 1
ATOM 854 C CA . PHE A 1 110 ? -11.153 -1.461 10.478 1.00 98.38 110 PHE A CA 1
ATOM 855 C C . PHE A 1 110 ? -11.422 -2.049 9.091 1.00 98.38 110 PHE A C 1
ATOM 857 O O . PHE A 1 110 ? -10.504 -2.567 8.458 1.00 98.38 110 PHE A O 1
ATOM 864 N N . TYR A 1 111 ? -12.656 -1.940 8.595 1.00 98.25 111 TYR A N 1
ATOM 865 C CA . TYR A 1 111 ? -13.017 -2.469 7.278 1.00 98.25 111 TYR A CA 1
ATOM 866 C C . TYR A 1 111 ? -12.336 -1.690 6.151 1.00 98.25 111 TYR A C 1
ATOM 868 O O . TYR A 1 111 ? -11.788 -2.305 5.239 1.00 98.25 111 TYR A O 1
ATOM 876 N N . ILE A 1 112 ? -12.294 -0.355 6.253 1.00 98.56 112 ILE A N 1
ATOM 877 C CA . ILE A 1 112 ? -11.589 0.501 5.285 1.00 98.56 112 ILE A CA 1
ATOM 878 C C . ILE A 1 112 ? -10.099 0.145 5.249 1.00 98.56 112 ILE A C 1
ATOM 880 O O . ILE A 1 112 ? -9.552 -0.095 4.176 1.00 98.56 112 ILE A O 1
ATOM 884 N N . TYR A 1 113 ? -9.458 0.060 6.420 1.00 98.62 113 TYR A N 1
ATOM 885 C CA . TYR A 1 113 ? -8.053 -0.331 6.535 1.00 98.62 113 TYR A CA 1
ATOM 886 C C . TYR A 1 113 ? -7.799 -1.716 5.930 1.00 98.62 113 TYR A C 1
ATOM 888 O O . TYR A 1 113 ? -6.897 -1.874 5.115 1.00 98.62 113 TYR A O 1
ATOM 896 N N . THR A 1 114 ? -8.616 -2.709 6.288 1.00 98.56 114 THR A N 1
ATOM 897 C CA . THR A 1 114 ? -8.449 -4.097 5.835 1.00 98.56 114 THR A CA 1
ATOM 898 C C . THR A 1 114 ? -8.537 -4.202 4.317 1.00 98.56 114 THR A C 1
ATOM 900 O O . THR A 1 114 ? -7.655 -4.792 3.698 1.00 98.56 114 THR A O 1
ATOM 903 N N . ILE A 1 115 ? -9.559 -3.594 3.706 1.00 98.69 115 ILE A N 1
ATOM 904 C CA . ILE A 1 115 ? -9.721 -3.594 2.246 1.00 98.69 115 ILE A CA 1
ATOM 905 C C . ILE A 1 115 ? -8.524 -2.904 1.586 1.00 98.69 115 IL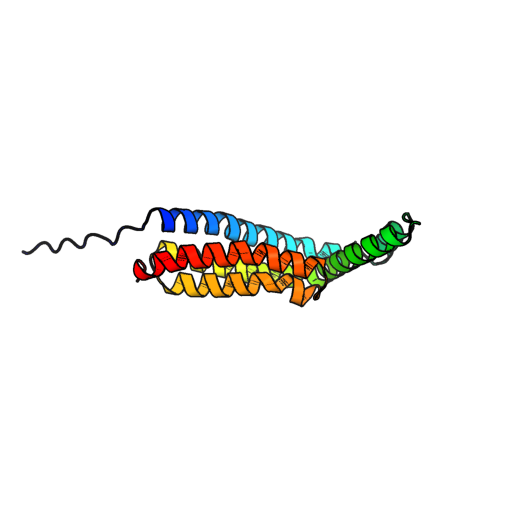E A C 1
ATOM 907 O O . ILE A 1 115 ? -7.939 -3.460 0.660 1.00 98.69 115 ILE A O 1
ATOM 911 N N . ALA A 1 116 ? -8.116 -1.736 2.089 1.00 98.62 116 ALA A N 1
ATOM 912 C CA . ALA A 1 116 ? -6.981 -1.004 1.539 1.00 98.62 116 ALA A CA 1
ATOM 913 C C . ALA A 1 116 ? -5.677 -1.819 1.585 1.00 98.62 116 ALA A C 1
ATOM 915 O O . ALA A 1 116 ? -4.967 -1.897 0.586 1.00 98.62 116 ALA A O 1
ATOM 916 N N . GLN A 1 117 ? -5.382 -2.463 2.717 1.00 98.50 117 GLN A N 1
ATOM 917 C CA . GLN A 1 117 ? -4.173 -3.273 2.891 1.00 98.50 117 GLN A CA 1
ATOM 918 C C . GLN A 1 117 ? -4.169 -4.527 2.019 1.00 98.50 117 GLN A C 1
ATOM 920 O O . GLN A 1 117 ? -3.137 -4.869 1.450 1.00 98.50 117 GLN A O 1
ATOM 925 N N . VAL A 1 118 ? -5.314 -5.199 1.877 1.00 98.38 118 VAL A N 1
ATOM 926 C CA . VAL A 1 118 ? -5.425 -6.365 0.989 1.00 98.38 118 VAL A CA 1
ATOM 927 C C . VAL A 1 118 ? -5.216 -5.952 -0.466 1.00 98.38 118 VAL A C 1
ATOM 929 O O . VAL A 1 118 ? -4.473 -6.618 -1.177 1.00 98.38 118 VAL A O 1
ATOM 932 N N . LEU A 1 119 ? -5.812 -4.841 -0.907 1.00 98.50 119 LEU A N 1
ATOM 933 C CA . LEU A 1 119 ? -5.621 -4.342 -2.271 1.00 98.50 119 LEU A CA 1
ATOM 934 C C . LEU A 1 119 ? -4.173 -3.903 -2.531 1.00 98.50 119 LEU A C 1
ATOM 936 O O . LEU A 1 119 ? -3.652 -4.183 -3.609 1.00 98.50 119 LEU A O 1
ATOM 940 N N . LEU A 1 120 ? -3.504 -3.282 -1.549 1.00 98.38 120 LEU A N 1
ATOM 941 C CA . LEU A 1 120 ? -2.099 -2.863 -1.656 1.00 98.38 120 LEU A CA 1
ATOM 942 C C . LEU A 1 120 ? -1.162 -4.021 -2.018 1.00 98.38 120 LEU A C 1
ATOM 944 O O . LEU A 1 120 ? -0.242 -3.813 -2.8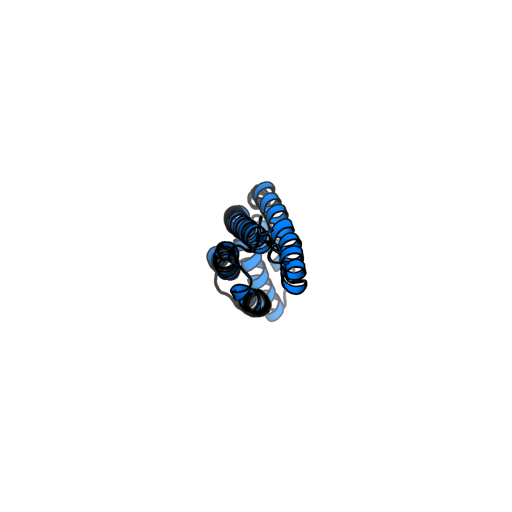06 1.00 98.38 120 LEU A O 1
ATOM 948 N N . LEU A 1 121 ? -1.418 -5.233 -1.507 1.00 98.00 121 LEU A N 1
ATOM 949 C CA . LEU A 1 121 ? -0.607 -6.418 -1.815 1.00 98.00 121 LEU A CA 1
ATOM 950 C C . LEU A 1 121 ? -0.545 -6.702 -3.318 1.00 98.00 121 LEU A C 1
ATOM 952 O O . LEU A 1 121 ? 0.493 -7.109 -3.827 1.00 98.00 121 LEU A O 1
ATOM 956 N N . PHE A 1 122 ? -1.642 -6.475 -4.035 1.00 98.00 122 PHE A N 1
ATOM 957 C CA . PHE A 1 122 ? -1.757 -6.874 -5.435 1.00 98.00 122 PHE A CA 1
ATOM 958 C C . PHE A 1 122 ? -1.419 -5.759 -6.421 1.00 98.00 122 PHE A C 1
ATOM 960 O O . PHE A 1 122 ? -1.314 -6.044 -7.611 1.00 98.00 122 PHE A O 1
ATOM 967 N N . VAL A 1 123 ? -1.193 -4.518 -5.965 1.00 98.19 123 VAL A N 1
ATOM 968 C CA . VAL A 1 123 ? -0.853 -3.406 -6.871 1.00 98.19 123 VAL A CA 1
ATOM 969 C C . VAL A 1 123 ? 0.362 -3.742 -7.749 1.00 98.19 123 VAL A C 1
ATOM 971 O O . VAL A 1 123 ? 0.230 -3.638 -8.967 1.00 98.19 123 VAL A O 1
ATOM 974 N N . PRO A 1 124 ? 1.508 -4.218 -7.215 1.00 96.00 124 PRO A N 1
ATOM 975 C CA . PRO A 1 124 ? 2.646 -4.569 -8.061 1.00 96.00 124 PRO A CA 1
ATOM 976 C C . PRO A 1 124 ? 2.310 -5.671 -9.073 1.00 96.00 124 PRO A C 1
ATOM 978 O O . PRO A 1 124 ? 2.656 -5.542 -10.238 1.00 96.00 124 PRO A O 1
ATOM 981 N N . ALA A 1 125 ? 1.578 -6.716 -8.678 1.00 97.25 125 ALA A N 1
ATOM 982 C CA . ALA A 1 125 ? 1.212 -7.799 -9.594 1.00 97.25 125 ALA A CA 1
ATOM 983 C C . ALA A 1 125 ? 0.262 -7.359 -10.716 1.00 97.25 125 ALA A C 1
ATOM 985 O O . ALA A 1 125 ? 0.354 -7.887 -11.820 1.00 97.25 125 ALA A O 1
ATOM 986 N N . ILE A 1 126 ? -0.626 -6.394 -10.461 1.00 97.81 126 ILE A N 1
ATOM 987 C CA . ILE A 1 126 ? -1.564 -5.881 -11.470 1.00 97.81 126 ILE A CA 1
ATOM 988 C C . ILE A 1 126 ? -0.829 -5.099 -12.566 1.00 97.81 126 ILE A C 1
ATOM 990 O O . ILE A 1 126 ? -1.166 -5.251 -13.736 1.00 97.81 126 ILE A O 1
ATOM 994 N N . PHE A 1 127 ? 0.161 -4.279 -12.201 1.00 97.31 127 PHE A N 1
ATOM 995 C CA . PHE A 1 127 ? 0.848 -3.392 -13.152 1.00 97.31 127 PHE A CA 1
ATOM 996 C C . PHE A 1 127 ? 2.158 -3.971 -13.703 1.00 97.31 127 PHE A C 1
ATOM 998 O O . PHE A 1 127 ? 2.481 -3.765 -14.863 1.00 97.31 127 PHE A O 1
ATOM 1005 N N . ILE A 1 128 ? 2.917 -4.708 -12.892 1.00 96.81 128 ILE A N 1
ATOM 1006 C CA . ILE A 1 128 ? 4.207 -5.304 -13.285 1.00 96.81 128 ILE A CA 1
ATOM 1007 C C . ILE A 1 128 ? 4.005 -6.742 -13.794 1.00 96.81 128 ILE A C 1
ATOM 1009 O O . ILE A 1 128 ? 4.777 -7.241 -14.615 1.00 96.81 128 ILE A O 1
ATOM 1013 N N . GLY A 1 129 ? 2.938 -7.411 -13.356 1.00 96.19 129 GLY A N 1
ATOM 1014 C CA . GLY A 1 129 ? 2.643 -8.804 -13.678 1.00 96.19 129 GLY A CA 1
ATOM 1015 C C . GLY A 1 129 ? 3.106 -9.783 -12.598 1.00 96.19 129 GLY A C 1
ATOM 1016 O O . GLY A 1 129 ? 3.923 -9.473 -11.728 1.00 96.19 129 GLY A O 1
ATOM 1017 N N . PHE A 1 130 ? 2.569 -11.001 -12.661 1.00 94.38 130 PHE A N 1
ATOM 1018 C CA . PHE A 1 130 ? 2.960 -12.091 -11.771 1.00 94.38 130 PHE A CA 1
ATOM 1019 C C . PHE A 1 130 ? 4.283 -12.711 -12.234 1.00 94.38 130 PHE A C 1
ATOM 1021 O O . PHE A 1 130 ? 4.372 -13.263 -13.327 1.00 94.38 130 PHE A O 1
ATOM 1028 N N . ASN A 1 131 ? 5.299 -12.659 -11.375 1.00 93.44 131 ASN A N 1
ATOM 1029 C CA . ASN A 1 131 ? 6.589 -13.329 -11.554 1.00 93.44 131 ASN A CA 1
ATOM 1030 C C . ASN A 1 131 ? 7.131 -13.793 -10.192 1.00 93.44 131 ASN A C 1
ATOM 1032 O O . ASN A 1 131 ? 6.536 -13.504 -9.151 1.00 93.44 131 ASN A O 1
ATOM 1036 N N . LEU A 1 132 ? 8.255 -14.515 -10.187 1.00 92.44 132 LEU A N 1
ATOM 1037 C CA . LEU A 1 132 ? 8.830 -15.085 -8.966 1.00 92.44 132 LEU A CA 1
ATOM 1038 C C . LEU A 1 132 ? 9.081 -14.027 -7.876 1.00 92.44 132 LEU A C 1
ATOM 1040 O O . LEU A 1 132 ? 8.650 -14.214 -6.740 1.00 92.44 132 LEU A O 1
ATOM 1044 N N . PHE A 1 133 ? 9.721 -12.906 -8.215 1.00 92.81 133 PHE A N 1
ATOM 1045 C CA . PHE A 1 133 ? 10.075 -11.859 -7.250 1.00 92.81 133 PHE A CA 1
ATOM 1046 C C . PHE A 1 133 ? 8.849 -11.131 -6.701 1.00 92.81 133 PHE A C 1
ATOM 1048 O O . PHE A 1 133 ? 8.742 -10.935 -5.490 1.00 92.81 133 PHE A O 1
ATOM 1055 N N . ILE A 1 134 ? 7.895 -10.783 -7.568 1.00 96.00 134 ILE A N 1
ATOM 1056 C CA . ILE A 1 134 ? 6.639 -10.149 -7.155 1.00 96.00 134 ILE A CA 1
ATOM 1057 C C . ILE A 1 134 ? 5.841 -11.096 -6.251 1.00 96.00 134 ILE A C 1
ATOM 1059 O O . ILE A 1 134 ? 5.356 -10.674 -5.203 1.00 96.00 134 ILE A O 1
ATOM 1063 N N . ASN A 1 135 ? 5.774 -12.389 -6.581 1.00 95.75 135 ASN A N 1
ATOM 1064 C CA . ASN A 1 135 ? 5.072 -13.386 -5.768 1.00 95.75 135 ASN A CA 1
ATOM 1065 C C . ASN A 1 135 ? 5.712 -13.574 -4.387 1.00 95.75 135 ASN A C 1
ATOM 1067 O O . ASN A 1 135 ? 4.998 -13.647 -3.385 1.00 95.75 135 ASN A O 1
ATOM 1071 N N . ILE A 1 136 ? 7.047 -13.609 -4.316 1.00 95.56 136 ILE A N 1
ATOM 1072 C CA . ILE A 1 136 ? 7.782 -13.639 -3.042 1.00 95.56 136 ILE A CA 1
ATOM 1073 C C . ILE A 1 136 ? 7.493 -12.366 -2.235 1.00 95.56 136 ILE A C 1
ATOM 1075 O O . ILE A 1 136 ? 7.218 -12.448 -1.037 1.00 95.56 136 ILE A O 1
ATOM 1079 N N . GLY A 1 137 ? 7.489 -11.199 -2.886 1.00 95.31 137 GLY A N 1
ATOM 1080 C CA . GLY A 1 137 ? 7.159 -9.919 -2.258 1.00 95.31 137 GLY A CA 1
ATOM 1081 C C . GLY A 1 137 ? 5.742 -9.881 -1.676 1.00 95.31 137 GLY A C 1
ATOM 1082 O O . GLY A 1 137 ? 5.556 -9.430 -0.542 1.00 95.31 137 GLY A O 1
ATOM 1083 N N . ILE A 1 138 ? 4.754 -10.415 -2.402 1.00 97.19 138 ILE A N 1
ATOM 1084 C CA . ILE A 1 138 ? 3.367 -10.561 -1.932 1.00 97.19 138 ILE A CA 1
ATOM 1085 C C . ILE A 1 138 ? 3.307 -11.489 -0.723 1.00 97.19 138 ILE A C 1
ATOM 1087 O O . ILE A 1 138 ? 2.718 -11.120 0.293 1.00 97.19 138 ILE A O 1
ATOM 1091 N N . LEU A 1 139 ? 3.930 -12.670 -0.806 1.00 96.94 139 LEU A N 1
ATOM 1092 C CA . LEU A 1 139 ? 3.938 -13.645 0.283 1.00 96.94 139 LEU A CA 1
ATOM 1093 C C . LEU A 1 139 ? 4.516 -13.026 1.558 1.00 96.94 139 LEU A C 1
ATOM 1095 O O . LEU A 1 139 ? 3.878 -13.082 2.608 1.00 96.94 139 LEU A O 1
ATOM 1099 N N . PHE A 1 140 ? 5.677 -12.379 1.458 1.00 96.00 140 PHE A N 1
ATOM 1100 C CA . PHE A 1 140 ? 6.327 -11.745 2.600 1.00 96.00 140 PHE A CA 1
ATOM 1101 C C . PHE A 1 140 ? 5.483 -10.605 3.186 1.00 96.00 140 PHE A C 1
ATOM 1103 O O . PHE A 1 140 ? 5.240 -10.565 4.393 1.00 96.00 140 PHE A O 1
ATOM 1110 N N . SER A 1 141 ? 4.965 -9.715 2.337 1.00 96.00 141 SER A N 1
ATOM 1111 C CA . SER A 1 141 ? 4.134 -8.586 2.778 1.00 96.00 141 SER A CA 1
ATOM 1112 C C . SER A 1 141 ? 2.826 -9.056 3.422 1.00 96.00 141 SER A C 1
ATOM 1114 O O . SER A 1 141 ? 2.387 -8.489 4.425 1.00 96.00 141 SER A O 1
ATOM 1116 N N . SER A 1 142 ? 2.236 -10.143 2.911 1.00 97.31 142 SER A N 1
ATOM 1117 C CA . SER A 1 142 ? 0.979 -10.692 3.425 1.00 97.31 142 SER A CA 1
ATOM 1118 C C . SER A 1 142 ? 1.076 -11.132 4.887 1.00 97.31 142 SER A C 1
ATOM 1120 O O . SER A 1 142 ? 0.106 -10.973 5.625 1.00 97.31 142 SER A O 1
ATOM 1122 N N . VAL A 1 143 ? 2.247 -11.596 5.345 1.00 97.62 143 VAL A N 1
ATOM 1123 C CA . VAL A 1 143 ? 2.472 -11.970 6.752 1.00 97.62 143 VAL A CA 1
ATOM 1124 C C . VAL A 1 143 ? 2.242 -10.767 7.667 1.00 97.62 143 VAL A C 1
ATOM 1126 O O . VAL A 1 143 ? 1.500 -10.865 8.647 1.00 97.62 143 VAL A O 1
ATOM 1129 N N . PHE A 1 144 ? 2.818 -9.612 7.327 1.00 95.12 144 PHE A N 1
ATOM 1130 C CA . PHE A 1 144 ? 2.643 -8.382 8.102 1.00 95.12 144 PHE A CA 1
ATOM 1131 C C . PHE A 1 144 ? 1.221 -7.834 7.993 1.00 95.12 144 PHE A C 1
ATOM 1133 O O . PHE A 1 144 ? 0.648 -7.424 9.004 1.00 95.12 144 PHE A O 1
ATOM 1140 N N . THR A 1 145 ? 0.621 -7.875 6.802 1.00 97.81 145 THR A N 1
ATOM 1141 C CA . THR A 1 145 ? -0.772 -7.460 6.594 1.00 97.81 145 THR A CA 1
ATOM 1142 C C . THR A 1 145 ? -1.733 -8.283 7.452 1.00 97.81 145 THR A C 1
ATOM 1144 O O . THR A 1 145 ? -2.541 -7.715 8.190 1.00 97.81 145 THR A O 1
ATOM 1147 N N . ILE A 1 146 ? -1.616 -9.614 7.425 1.00 98.31 146 ILE A N 1
ATOM 1148 C CA . ILE A 1 146 ? -2.441 -10.524 8.232 1.00 98.31 146 ILE A CA 1
ATOM 1149 C C . ILE A 1 146 ? -2.208 -10.272 9.721 1.00 98.31 146 ILE A C 1
ATOM 1151 O O . ILE A 1 146 ? -3.175 -10.191 10.479 1.00 98.31 146 ILE A O 1
ATOM 1155 N N . LEU A 1 147 ? -0.950 -10.096 10.142 1.00 97.88 147 LEU A N 1
ATOM 1156 C CA . LEU A 1 147 ? -0.607 -9.793 11.530 1.00 97.88 147 LEU A CA 1
ATOM 1157 C C . LEU A 1 147 ? -1.302 -8.514 12.015 1.00 97.88 147 LEU A C 1
ATOM 1159 O O . LEU A 1 147 ? -1.970 -8.534 13.048 1.00 97.88 147 LEU A O 1
ATOM 1163 N N . PHE A 1 148 ? -1.193 -7.409 11.274 1.00 97.69 148 PHE A N 1
ATOM 1164 C CA . PHE A 1 148 ? -1.828 -6.146 11.656 1.00 97.69 148 PHE A CA 1
ATOM 1165 C C . PHE A 1 148 ? -3.354 -6.253 11.670 1.00 97.69 148 PHE A C 1
ATOM 1167 O O . PHE A 1 148 ? -3.986 -5.812 12.633 1.00 97.69 148 PHE A O 1
ATOM 1174 N N . ILE A 1 149 ? -3.954 -6.879 10.652 1.00 98.44 149 ILE A N 1
ATOM 1175 C CA . ILE A 1 149 ? -5.404 -7.115 10.602 1.00 98.44 149 ILE A CA 1
ATOM 1176 C C . ILE A 1 149 ? -5.851 -7.934 11.819 1.00 98.44 149 ILE A C 1
ATOM 1178 O O . ILE A 1 149 ? -6.814 -7.552 12.483 1.00 98.44 149 ILE A O 1
ATOM 1182 N N . ALA A 1 150 ? -5.139 -9.008 12.168 1.00 98.19 150 ALA A N 1
ATOM 1183 C CA . ALA A 1 150 ? -5.451 -9.833 13.333 1.00 98.19 150 ALA A CA 1
ATOM 1184 C C . ALA A 1 150 ? -5.345 -9.037 14.647 1.00 98.19 150 ALA A C 1
ATOM 1186 O O . ALA A 1 150 ? -6.254 -9.083 15.480 1.00 98.19 150 ALA A O 1
ATOM 1187 N N . LEU A 1 151 ? -4.282 -8.244 14.821 1.00 97.25 151 LEU A N 1
ATOM 1188 C CA . LEU A 1 151 ? -4.083 -7.406 16.008 1.00 97.25 151 LEU A CA 1
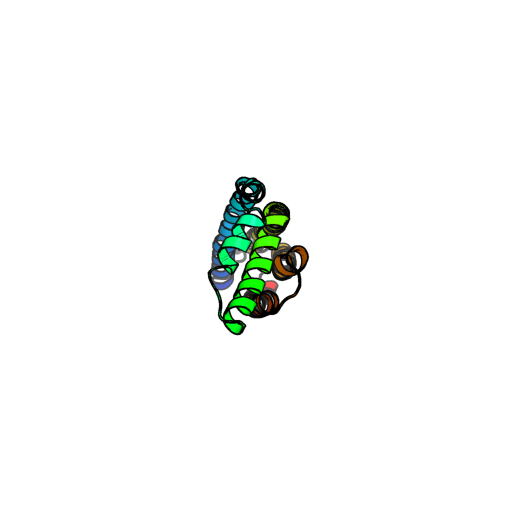ATOM 1189 C C . LEU A 1 151 ? -5.168 -6.322 16.152 1.00 97.25 151 LEU A C 1
ATOM 1191 O O . LEU A 1 151 ? -5.641 -6.051 17.265 1.00 97.25 151 LEU A O 1
ATOM 1195 N N . TYR A 1 152 ? -5.624 -5.735 15.043 1.00 97.31 152 TYR A N 1
ATOM 1196 C CA . TYR A 1 152 ? -6.779 -4.838 15.050 1.00 97.31 152 TYR A CA 1
ATOM 1197 C C . TYR A 1 152 ? -8.089 -5.578 15.336 1.00 97.31 152 TYR A C 1
ATOM 1199 O O . TYR A 1 152 ? -8.893 -5.091 16.136 1.00 97.31 152 TYR A O 1
ATOM 1207 N N . ALA A 1 153 ? -8.285 -6.768 14.763 1.00 96.62 153 ALA A N 1
ATOM 1208 C CA . ALA A 1 153 ? -9.481 -7.584 14.964 1.00 96.62 153 ALA A CA 1
ATOM 1209 C C . ALA A 1 153 ? -9.681 -7.966 16.443 1.00 96.62 153 ALA A C 1
ATOM 1211 O O . ALA A 1 153 ? -10.803 -7.906 16.951 1.00 96.62 153 ALA A O 1
ATOM 1212 N N . ILE A 1 154 ? -8.600 -8.241 17.184 1.00 95.19 154 ILE A N 1
ATOM 1213 C CA . ILE A 1 154 ? -8.648 -8.477 18.643 1.00 95.19 154 ILE A CA 1
ATOM 1214 C C . ILE A 1 154 ? -9.224 -7.262 19.397 1.00 95.19 154 ILE A C 1
ATOM 1216 O O . ILE A 1 154 ? -9.885 -7.405 20.429 1.00 95.19 154 ILE A O 1
ATOM 1220 N N . ASN A 1 155 ? -9.021 -6.047 18.882 1.00 93.12 155 ASN A N 1
ATOM 1221 C CA . ASN A 1 155 ? -9.538 -4.812 19.470 1.00 93.12 155 ASN A CA 1
ATOM 1222 C C . ASN A 1 155 ? -10.905 -4.385 18.901 1.00 93.12 155 ASN A C 1
ATOM 1224 O O . ASN A 1 155 ? -11.481 -3.413 19.391 1.00 93.12 155 ASN A O 1
ATOM 1228 N N . LEU A 1 156 ? -11.478 -5.125 17.943 1.00 91.19 156 LEU A N 1
ATOM 1229 C CA . LEU A 1 156 ? -12.707 -4.746 17.236 1.00 91.19 156 LEU A CA 1
ATOM 1230 C C . LEU A 1 156 ? -13.926 -4.632 18.162 1.00 91.19 156 LEU A C 1
ATOM 1232 O O . LEU A 1 156 ? -14.720 -3.702 18.036 1.00 91.19 156 LEU A O 1
ATOM 1236 N N . LYS A 1 157 ? -14.046 -5.525 19.157 1.00 89.31 157 LYS A N 1
ATOM 1237 C CA . LYS A 1 157 ? -15.120 -5.471 20.175 1.00 89.31 157 LYS A CA 1
ATOM 1238 C C . LYS A 1 157 ? -15.077 -4.192 21.021 1.00 89.31 157 LYS A C 1
ATOM 1240 O O . LYS A 1 157 ? -16.077 -3.797 21.615 1.00 89.31 157 LYS A O 1
ATOM 1245 N N . LYS A 1 158 ? -13.911 -3.546 21.093 1.00 88.88 158 LYS A N 1
ATOM 1246 C CA . LYS A 1 158 ? -13.685 -2.331 21.883 1.00 88.88 158 LYS A CA 1
ATOM 1247 C C . LYS A 1 158 ? -14.016 -1.067 21.087 1.00 88.88 158 LYS A C 1
ATOM 1249 O O . LYS A 1 158 ? -14.219 -0.018 21.689 1.00 88.88 158 LYS A O 1
ATOM 1254 N N . MET A 1 159 ? -14.155 -1.171 19.771 1.00 90.62 159 MET A N 1
ATOM 1255 C CA . MET A 1 159 ? -14.677 -0.110 18.911 1.00 90.62 159 MET A CA 1
ATOM 1256 C C . MET A 1 159 ? -16.214 -0.143 18.896 1.00 90.62 159 MET A C 1
ATOM 1258 O O . MET A 1 159 ? -16.826 -1.150 19.264 1.00 90.62 159 MET A O 1
ATOM 1262 N N . ASN A 1 160 ? -16.836 0.968 18.515 1.00 82.69 160 ASN A N 1
ATOM 1263 C CA . ASN A 1 160 ? -18.279 1.116 18.354 1.00 82.69 160 ASN A CA 1
ATOM 1264 C C . ASN A 1 160 ? -18.663 0.873 16.896 1.00 82.69 160 ASN A C 1
ATOM 1266 O O . ASN A 1 160 ? -17.990 1.421 15.989 1.00 82.69 160 ASN A O 1
#